Protein AF-A0AAF0FFQ3-F1 (afdb_monomer_lite)

pLDDT: mean 90.67, std 12.9, range [35.09, 98.62]

Structure (mmCIF, N/CA/C/O backbone):
data_AF-A0AAF0FFQ3-F1
#
_entry.id   AF-A0AAF0FFQ3-F1
#
loop_
_atom_site.group_PDB
_atom_site.id
_atom_site.type_symbol
_atom_site.label_atom_id
_atom_site.label_alt_id
_atom_site.label_comp_id
_atom_site.label_asym_id
_atom_site.label_entity_id
_atom_site.label_seq_id
_atom_site.pdbx_PDB_ins_code
_atom_site.Cartn_x
_atom_site.Cartn_y
_atom_site.Cartn_z
_atom_site.occupancy
_atom_site.B_iso_or_equiv
_atom_site.auth_seq_id
_atom_site.auth_comp_id
_atom_site.auth_asym_id
_atom_site.auth_atom_id
_atom_site.pdbx_PDB_model_num
ATOM 1 N N . MET A 1 1 ? -38.660 11.631 15.802 1.00 48.91 1 MET A N 1
ATOM 2 C CA . MET A 1 1 ? -37.954 10.360 16.061 1.00 48.91 1 MET A CA 1
ATOM 3 C C . MET A 1 1 ? -36.507 10.742 16.325 1.00 48.91 1 MET A C 1
ATOM 5 O O . MET A 1 1 ? -35.834 11.149 15.389 1.00 48.91 1 MET A O 1
ATOM 9 N N . ASN A 1 2 ? -36.083 10.771 17.590 1.00 45.78 2 ASN A N 1
ATOM 10 C CA . ASN A 1 2 ? -34.680 11.015 17.924 1.00 45.78 2 ASN A CA 1
ATOM 11 C C . ASN A 1 2 ? -33.947 9.697 17.700 1.00 45.78 2 ASN A C 1
ATOM 13 O O . ASN A 1 2 ? -34.221 8.724 18.396 1.00 45.78 2 ASN A O 1
ATOM 17 N N . VAL A 1 3 ? -33.098 9.647 16.678 1.00 56.47 3 VAL A N 1
ATOM 18 C CA . VAL A 1 3 ? -32.183 8.524 16.485 1.00 56.47 3 VAL A CA 1
ATOM 19 C C . VAL A 1 3 ? -30.976 8.851 17.349 1.00 56.47 3 VAL A C 1
ATOM 21 O O . VAL A 1 3 ? -30.229 9.776 17.030 1.00 56.47 3 VAL A O 1
ATOM 24 N N . GLU A 1 4 ? -30.842 8.181 18.489 1.00 53.59 4 GLU A N 1
ATOM 25 C CA . GLU A 1 4 ? -29.611 8.287 19.267 1.00 53.59 4 GLU A CA 1
ATOM 26 C C . GLU A 1 4 ? -28.445 7.782 18.403 1.00 53.59 4 GLU A C 1
ATOM 28 O O . GLU A 1 4 ? -28.600 6.773 17.700 1.00 53.59 4 GLU A O 1
ATOM 33 N N . PRO A 1 5 ? -27.296 8.482 18.378 1.00 54.47 5 PRO A N 1
ATOM 34 C CA . PRO A 1 5 ? -26.128 7.987 17.672 1.00 54.47 5 PRO A CA 1
ATOM 35 C C . PRO A 1 5 ? -25.761 6.619 18.245 1.00 54.47 5 PRO A C 1
ATOM 37 O O . PRO A 1 5 ? -25.530 6.498 19.443 1.00 54.47 5 PRO A O 1
ATOM 40 N N . LEU A 1 6 ? -25.701 5.595 17.390 1.00 56.50 6 LEU A N 1
ATOM 41 C CA . LEU A 1 6 ? -25.109 4.310 17.754 1.00 56.50 6 LEU A CA 1
ATOM 42 C C . LEU A 1 6 ? -23.704 4.577 18.301 1.00 56.50 6 LEU A C 1
ATOM 44 O O . LEU A 1 6 ? -22.846 5.064 17.556 1.00 56.50 6 LEU A O 1
ATOM 48 N N . GLU A 1 7 ? -23.474 4.261 19.577 1.00 50.31 7 GLU A N 1
ATOM 49 C CA . GLU A 1 7 ? -22.128 4.171 20.134 1.00 50.31 7 GLU A CA 1
ATOM 50 C C . GLU A 1 7 ? -21.346 3.177 19.273 1.00 50.31 7 GLU A C 1
ATOM 52 O O . GLU A 1 7 ? -21.583 1.969 19.286 1.00 50.31 7 GLU A O 1
ATOM 57 N N . LYS A 1 8 ? -20.453 3.698 18.430 1.00 59.66 8 LYS A N 1
ATOM 58 C CA . LYS A 1 8 ? -19.534 2.855 17.676 1.00 59.66 8 LYS A CA 1
ATOM 59 C C . LYS A 1 8 ? -18.446 2.452 18.652 1.00 59.66 8 LYS A C 1
ATOM 61 O O . LYS A 1 8 ? -17.629 3.293 19.021 1.00 59.66 8 LYS A O 1
ATOM 66 N N . GLU A 1 9 ? -18.449 1.187 19.062 1.00 60.00 9 GLU A N 1
ATOM 67 C CA . GLU A 1 9 ? -17.337 0.643 19.831 1.00 60.00 9 GLU A CA 1
ATOM 68 C C . GLU A 1 9 ? -16.002 0.960 19.138 1.00 60.00 9 GLU A C 1
ATOM 70 O O . GLU A 1 9 ? -15.928 0.941 17.898 1.00 60.00 9 GLU A O 1
ATOM 75 N N . PRO A 1 10 ? -14.948 1.268 19.912 1.00 61.53 10 PRO A N 1
ATOM 76 C CA . PRO A 1 10 ? -13.632 1.518 19.355 1.00 61.53 10 PRO A CA 1
ATOM 77 C C . PRO A 1 10 ? -13.162 0.281 18.582 1.00 61.53 10 PRO A C 1
ATOM 79 O O . PRO A 1 10 ? -12.908 -0.778 19.152 1.00 61.53 10 PRO A O 1
ATOM 82 N N . ARG A 1 11 ? -13.053 0.413 17.257 1.00 71.56 11 ARG A N 1
ATOM 83 C CA . ARG A 1 11 ? -12.507 -0.632 16.390 1.00 71.56 11 ARG A CA 1
ATOM 84 C C . ARG A 1 11 ? -10.991 -0.577 16.470 1.00 71.56 11 ARG A C 1
ATOM 86 O O . ARG A 1 11 ? -10.391 0.435 16.119 1.00 71.56 11 ARG A O 1
ATOM 93 N N . SER A 1 12 ? -10.379 -1.659 16.928 1.00 79.00 12 SER A N 1
ATOM 94 C CA . SER A 1 12 ? -8.937 -1.856 16.828 1.00 79.00 12 SER A CA 1
ATOM 95 C C . SER A 1 12 ? -8.692 -3.061 15.938 1.00 79.00 12 SER A C 1
ATOM 97 O O . SER A 1 12 ? -9.193 -4.150 16.224 1.00 79.00 12 SER A O 1
ATOM 99 N N . TYR A 1 13 ? -7.958 -2.860 14.847 1.00 83.88 13 TYR A N 1
ATOM 100 C CA . TYR A 1 13 ? -7.592 -3.946 13.949 1.00 83.88 13 TYR A CA 1
ATOM 101 C C . TYR A 1 13 ? -6.184 -4.464 14.284 1.00 83.88 13 TYR A C 1
ATOM 103 O O . TYR A 1 13 ? -5.353 -3.731 14.843 1.00 83.88 13 TYR A O 1
ATOM 111 N N . PRO A 1 14 ? -5.878 -5.732 13.955 1.00 88.75 14 PRO A N 1
ATOM 112 C CA . PRO A 1 14 ? -4.513 -6.228 13.999 1.00 88.75 14 PRO A CA 1
ATOM 113 C C . PRO A 1 14 ? -3.589 -5.359 13.146 1.00 88.75 14 PRO A C 1
ATOM 115 O O . PRO A 1 14 ? -3.965 -4.877 12.078 1.00 88.75 14 PRO A O 1
ATOM 118 N N . GLU A 1 15 ? -2.350 -5.200 13.601 1.00 93.94 15 GLU A N 1
ATOM 119 C CA . GLU A 1 15 ? -1.338 -4.474 12.844 1.00 93.94 15 GLU A CA 1
ATOM 120 C C . GLU A 1 15 ? -0.972 -5.250 11.572 1.00 93.94 15 GLU A C 1
ATOM 122 O O . GLU A 1 15 ? -0.435 -6.364 11.637 1.00 93.94 15 GLU A O 1
ATOM 127 N N . ALA A 1 16 ? -1.273 -4.663 10.412 1.00 96.38 16 ALA A N 1
ATOM 128 C CA . ALA A 1 16 ? -0.922 -5.250 9.129 1.00 96.38 16 ALA A CA 1
ATOM 129 C C . ALA A 1 16 ? 0.603 -5.344 9.000 1.00 96.38 16 ALA A C 1
ATOM 131 O O . ALA A 1 16 ? 1.321 -4.371 9.226 1.00 96.38 16 ALA A O 1
ATOM 132 N N . ASN A 1 17 ? 1.110 -6.513 8.605 1.00 96.94 17 ASN A N 1
ATOM 133 C CA . ASN A 1 17 ? 2.545 -6.725 8.424 1.00 96.94 17 ASN A CA 1
ATOM 134 C C . ASN A 1 17 ? 2.842 -7.721 7.293 1.00 96.94 17 ASN A C 1
ATOM 136 O O . ASN A 1 17 ? 2.011 -8.559 6.935 1.00 96.94 17 ASN A O 1
ATOM 140 N N . ALA A 1 18 ? 4.057 -7.649 6.743 1.00 95.19 18 ALA A N 1
ATOM 141 C CA . ALA A 1 18 ? 4.465 -8.451 5.587 1.00 95.19 18 ALA A CA 1
ATOM 142 C C . ALA A 1 18 ? 4.415 -9.972 5.839 1.00 95.19 18 ALA A C 1
ATOM 144 O O . ALA A 1 18 ? 4.188 -10.750 4.913 1.00 95.19 18 ALA A O 1
ATOM 145 N N . ASN A 1 19 ? 4.602 -10.421 7.086 1.00 96.81 19 ASN A N 1
ATOM 146 C CA . ASN A 1 19 ? 4.503 -11.843 7.423 1.00 96.81 19 ASN A CA 1
ATOM 147 C C . ASN A 1 19 ? 3.057 -12.346 7.351 1.00 96.81 19 ASN A C 1
ATOM 149 O O . ASN A 1 19 ? 2.830 -13.432 6.816 1.00 96.81 19 ASN A O 1
ATOM 153 N N . GLY A 1 20 ? 2.101 -11.560 7.855 1.00 97.38 20 GLY A N 1
ATOM 154 C CA . GLY A 1 20 ? 0.671 -11.846 7.737 1.00 97.38 20 GLY A CA 1
ATOM 155 C C . GLY A 1 20 ? 0.235 -11.926 6.276 1.00 97.38 20 GLY A C 1
ATOM 156 O O . GLY A 1 20 ? -0.313 -12.948 5.862 1.00 97.38 20 GLY A O 1
ATOM 157 N N . LEU A 1 21 ? 0.603 -10.915 5.477 1.00 98.19 21 LEU A N 1
ATOM 158 C CA . LEU A 1 21 ? 0.317 -10.886 4.040 1.00 98.19 21 LEU A CA 1
ATOM 159 C C . LEU A 1 21 ? 0.845 -12.138 3.326 1.00 98.19 21 LEU A C 1
ATOM 161 O O . LEU A 1 21 ? 0.084 -12.827 2.641 1.00 98.19 21 LEU A O 1
ATOM 165 N N . ARG A 1 22 ? 2.131 -12.465 3.524 1.00 97.81 22 ARG A N 1
ATOM 166 C CA . ARG A 1 22 ? 2.765 -13.628 2.889 1.00 97.81 22 ARG A CA 1
ATOM 167 C C . ARG A 1 22 ? 2.092 -14.932 3.297 1.00 97.81 22 ARG A C 1
ATOM 169 O O . ARG A 1 22 ? 1.881 -15.795 2.453 1.00 97.81 22 ARG A O 1
ATOM 176 N N . LYS A 1 23 ? 1.764 -15.093 4.581 1.00 97.44 23 LYS A N 1
ATOM 177 C CA . LYS A 1 23 ? 1.100 -16.305 5.080 1.00 97.44 23 LYS A CA 1
ATOM 178 C C . LYS A 1 23 ? -0.287 -16.481 4.457 1.00 97.44 23 LYS A C 1
ATOM 180 O O . LYS A 1 23 ? -0.663 -17.614 4.174 1.00 97.44 23 LYS A O 1
ATOM 185 N N . LYS A 1 24 ? -1.025 -15.385 4.259 1.00 96.56 24 LYS A N 1
ATOM 186 C CA . LYS A 1 24 ? -2.391 -15.411 3.727 1.00 96.56 24 LYS A CA 1
ATOM 187 C C . LYS A 1 24 ? -2.438 -15.621 2.214 1.00 96.56 24 LYS A C 1
ATOM 189 O O . LYS A 1 24 ? -3.225 -16.430 1.744 1.00 96.56 24 LYS A O 1
ATOM 194 N N . THR A 1 25 ? -1.602 -14.902 1.470 1.00 97.81 25 THR A N 1
ATOM 195 C CA . THR A 1 25 ? -1.739 -14.782 0.005 1.00 97.81 25 THR A CA 1
ATOM 196 C C . THR A 1 25 ? -0.521 -15.254 -0.780 1.00 97.81 25 THR A C 1
ATOM 198 O O . THR A 1 25 ? -0.573 -15.363 -2.000 1.00 97.81 25 THR A O 1
ATOM 201 N N . GLY A 1 26 ? 0.608 -15.497 -0.112 1.00 97.12 26 GLY A N 1
ATOM 202 C CA . GLY A 1 26 ? 1.890 -15.755 -0.766 1.00 97.12 26 GLY A CA 1
ATOM 203 C C . GLY A 1 26 ? 2.591 -14.508 -1.320 1.00 97.12 26 GLY A C 1
ATOM 204 O O . GLY A 1 26 ? 3.757 -14.616 -1.696 1.00 97.12 26 GLY A O 1
ATOM 205 N N . SER A 1 27 ? 1.947 -13.332 -1.331 1.00 97.31 27 SER A N 1
ATOM 206 C CA . SER A 1 27 ? 2.575 -12.095 -1.814 1.00 97.31 27 SER A CA 1
ATOM 207 C C . SER A 1 27 ? 3.768 -11.688 -0.941 1.00 97.31 2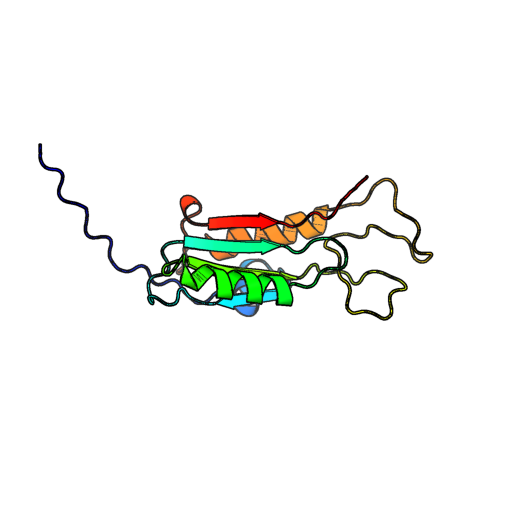7 SER A C 1
ATOM 209 O O . SER A 1 27 ? 3.760 -11.820 0.287 1.00 97.31 27 SER A O 1
ATOM 211 N N . THR A 1 28 ? 4.806 -11.167 -1.593 1.00 96.94 28 THR A N 1
ATOM 212 C CA . THR A 1 28 ? 6.007 -10.611 -0.953 1.00 96.94 28 THR A CA 1
ATOM 213 C C . THR A 1 28 ? 6.029 -9.084 -0.981 1.00 96.94 28 THR A C 1
ATOM 215 O O . THR A 1 28 ? 7.093 -8.490 -0.780 1.00 96.94 28 THR A O 1
ATOM 218 N N . LEU A 1 29 ? 4.887 -8.445 -1.265 1.00 97.38 29 LEU A N 1
ATOM 219 C CA . LEU A 1 29 ? 4.771 -6.993 -1.310 1.00 97.38 29 LEU A CA 1
ATOM 220 C C . LEU A 1 29 ? 5.262 -6.378 0.005 1.00 97.38 29 LEU A C 1
ATOM 222 O O . LEU A 1 29 ? 4.856 -6.770 1.102 1.00 97.38 29 LEU A O 1
ATOM 226 N N . LYS A 1 30 ? 6.155 -5.397 -0.116 1.00 97.44 30 LYS A N 1
ATOM 227 C CA . LYS A 1 30 ? 6.696 -4.660 1.024 1.00 97.44 30 LYS A CA 1
ATOM 228 C C . LYS A 1 30 ? 5.826 -3.443 1.291 1.00 97.44 30 LYS A C 1
ATOM 230 O O . LYS A 1 30 ? 5.467 -2.719 0.366 1.00 97.44 30 LYS A O 1
ATOM 235 N N . PHE A 1 31 ? 5.530 -3.193 2.557 1.00 98.38 31 PHE A N 1
ATOM 236 C CA . PHE A 1 31 ? 4.785 -2.018 2.979 1.00 98.38 31 PHE A CA 1
ATOM 237 C C . PHE A 1 31 ? 5.140 -1.630 4.413 1.00 98.38 31 PHE A C 1
ATOM 239 O O . PHE A 1 31 ? 5.690 -2.431 5.174 1.00 98.38 31 PHE A O 1
ATOM 246 N N . LYS A 1 32 ? 4.802 -0.395 4.770 1.00 98.38 32 LYS A N 1
ATOM 247 C CA . LYS A 1 32 ? 4.814 0.122 6.139 1.00 98.38 32 LYS A CA 1
ATOM 248 C C . LYS A 1 32 ? 3.393 0.365 6.611 1.00 98.38 32 LYS A C 1
ATOM 250 O O . LYS A 1 32 ? 2.540 0.699 5.793 1.00 98.38 32 LYS A O 1
ATOM 255 N N . TYR A 1 33 ? 3.162 0.217 7.910 1.00 98.44 33 TYR A N 1
ATOM 256 C CA . TYR A 1 33 ? 1.867 0.435 8.542 1.00 98.44 33 TYR A CA 1
ATOM 257 C C . TYR A 1 33 ? 2.022 1.288 9.805 1.00 98.44 33 TYR A C 1
ATOM 259 O O . TYR A 1 33 ? 2.994 1.132 10.543 1.00 98.44 33 TYR A O 1
ATOM 267 N N . ALA A 1 34 ? 1.062 2.175 10.052 1.00 97.88 34 ALA A N 1
ATOM 268 C CA . ALA A 1 34 ? 0.899 2.904 11.303 1.00 97.88 34 ALA A CA 1
ATOM 269 C C . ALA A 1 34 ? -0.567 2.839 11.739 1.00 97.88 34 ALA A C 1
ATOM 271 O O . ALA A 1 34 ? -1.472 3.095 10.943 1.00 97.88 34 ALA A O 1
ATOM 272 N N . LYS A 1 35 ? -0.798 2.539 13.020 1.00 97.31 35 LYS A N 1
ATOM 273 C CA . LYS A 1 35 ? -2.127 2.646 13.638 1.00 97.31 35 LYS A CA 1
ATOM 274 C C . LYS A 1 35 ? -2.590 4.100 13.691 1.00 97.31 35 LYS A C 1
ATOM 276 O O . LYS A 1 35 ? -1.772 5.023 13.659 1.00 97.31 35 LYS A O 1
ATOM 281 N N . ALA A 1 36 ? -3.896 4.305 13.809 1.00 96.88 36 ALA A N 1
ATOM 282 C CA . ALA A 1 36 ? -4.461 5.618 14.066 1.00 96.88 36 ALA A CA 1
ATOM 283 C C . ALA A 1 36 ? -3.993 6.164 15.435 1.00 96.88 36 ALA A C 1
ATOM 285 O O . ALA A 1 36 ? -4.013 5.429 16.428 1.00 96.88 36 ALA A O 1
ATOM 286 N N . PRO A 1 37 ? -3.621 7.453 15.545 1.00 95.38 37 PRO A N 1
ATOM 287 C CA . PRO A 1 37 ? -3.097 8.024 16.790 1.00 95.38 37 PRO A CA 1
ATOM 288 C C . PRO A 1 37 ? -4.134 8.084 17.918 1.00 95.38 37 PRO A C 1
ATOM 290 O O . PRO A 1 37 ? -3.766 8.097 19.088 1.00 95.38 37 PRO A O 1
ATOM 293 N N . SER A 1 38 ? -5.429 8.092 17.592 1.00 93.75 38 SER A N 1
ATOM 294 C CA . SER A 1 38 ? -6.504 8.009 18.592 1.00 93.75 38 SER A CA 1
ATOM 295 C C . SER A 1 38 ? -6.633 6.632 19.257 1.00 93.75 38 SER A C 1
ATOM 297 O O . SER A 1 38 ? -7.412 6.490 20.196 1.00 93.75 38 SER A O 1
ATOM 299 N N . GLY A 1 39 ? -5.933 5.609 18.750 1.00 90.56 39 GLY A N 1
ATOM 300 C CA . GLY A 1 39 ? -6.117 4.214 19.153 1.00 90.56 39 GLY A CA 1
ATOM 301 C C . GLY A 1 39 ? -7.374 3.553 18.573 1.00 90.56 39 GLY A C 1
ATOM 302 O O . GLY A 1 39 ? -7.601 2.371 18.827 1.00 90.56 39 GLY A O 1
ATOM 303 N N . VAL A 1 40 ? -8.169 4.289 17.786 1.00 92.88 40 VAL A N 1
ATOM 304 C CA . VAL A 1 40 ? -9.355 3.784 17.085 1.00 92.88 40 VAL A CA 1
ATOM 305 C C . VAL A 1 40 ? -9.103 3.822 15.583 1.00 92.88 40 VAL A C 1
ATOM 307 O O . VAL A 1 40 ? -9.030 4.890 14.974 1.00 92.88 40 VAL A O 1
ATOM 310 N N . ASP A 1 41 ? -9.006 2.644 14.983 1.00 94.25 41 ASP A N 1
ATOM 311 C CA . ASP A 1 41 ? -8.769 2.453 13.559 1.00 94.25 41 ASP A CA 1
ATOM 312 C C . ASP A 1 41 ? -10.121 2.468 12.818 1.00 94.25 41 ASP A C 1
ATOM 314 O O . ASP A 1 41 ? -10.683 1.433 12.465 1.00 94.25 41 ASP A O 1
ATOM 318 N N . SER A 1 42 ? -10.700 3.656 12.617 1.00 94.75 42 SER A N 1
ATOM 319 C CA . SER A 1 42 ? -11.985 3.802 11.911 1.00 94.75 42 SER A CA 1
ATOM 320 C C . SER A 1 42 ? -11.838 3.709 10.395 1.00 94.75 42 SER A C 1
ATOM 322 O O . SER A 1 42 ? -12.741 3.189 9.742 1.00 94.75 42 SER A O 1
ATOM 324 N N . ASN A 1 43 ? -10.725 4.210 9.849 1.00 97.00 43 ASN A N 1
ATOM 325 C CA . ASN A 1 43 ? -10.413 4.214 8.418 1.00 97.00 43 ASN A CA 1
ATOM 326 C C . ASN A 1 43 ? -8.971 3.756 8.175 1.00 97.00 43 ASN A C 1
ATOM 328 O O . ASN A 1 43 ? -8.106 3.952 9.026 1.00 97.00 43 ASN A O 1
ATOM 332 N N . LEU A 1 44 ? -8.704 3.205 6.997 1.00 98.31 44 LEU A N 1
ATOM 333 C CA . LEU A 1 44 ? -7.370 2.876 6.509 1.00 98.31 44 LEU A CA 1
ATOM 334 C C . LEU A 1 44 ? -7.104 3.657 5.226 1.00 98.31 44 LEU A C 1
ATOM 336 O O . LEU A 1 44 ? -7.877 3.561 4.274 1.00 98.31 44 LEU A O 1
ATOM 340 N N . LEU A 1 45 ? -5.998 4.394 5.183 1.00 98.56 45 LEU A N 1
ATOM 341 C CA . LEU A 1 45 ? -5.498 5.038 3.974 1.00 98.56 45 LEU A CA 1
ATOM 342 C C . LEU A 1 45 ? -4.277 4.277 3.448 1.00 98.56 45 LEU A C 1
ATOM 344 O O . LEU A 1 45 ? -3.231 4.243 4.095 1.00 98.56 45 LEU A O 1
ATOM 348 N N . ILE A 1 46 ? -4.422 3.685 2.265 1.00 98.62 46 ILE A N 1
ATOM 349 C CA . ILE A 1 46 ? -3.359 3.024 1.509 1.00 98.62 46 ILE A CA 1
ATOM 350 C C . ILE A 1 46 ? -2.761 4.028 0.524 1.00 98.62 46 ILE A C 1
ATOM 352 O O . ILE A 1 46 ? -3.473 4.608 -0.297 1.00 98.62 46 ILE A O 1
ATOM 356 N N . LEU A 1 47 ? -1.447 4.199 0.586 1.00 98.19 47 LEU A N 1
ATOM 357 C CA . LEU A 1 47 ? -0.679 5.114 -0.242 1.00 98.19 47 LEU A CA 1
ATOM 358 C C . LEU A 1 47 ? 0.207 4.334 -1.212 1.00 98.19 47 LEU A C 1
ATOM 360 O O . LEU A 1 47 ? 0.981 3.462 -0.806 1.00 98.19 47 LEU A O 1
ATOM 364 N N . LEU A 1 48 ? 0.083 4.656 -2.499 1.00 97.44 48 LEU A N 1
ATOM 365 C CA . LEU A 1 48 ? 0.859 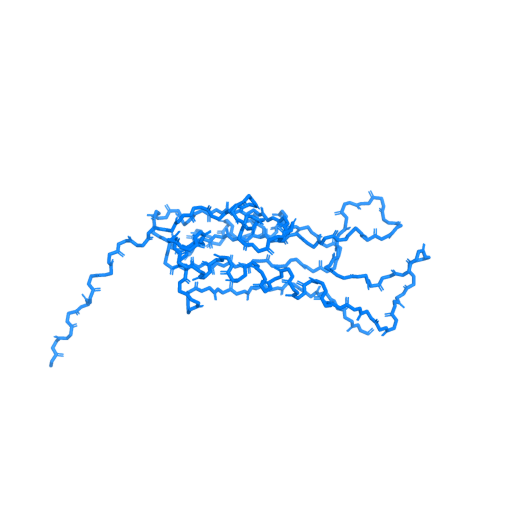4.047 -3.580 1.00 97.44 48 LEU A CA 1
ATOM 366 C C . LEU A 1 48 ? 1.710 5.128 -4.251 1.00 97.44 48 LEU A C 1
ATOM 368 O O . LEU A 1 48 ? 1.180 6.122 -4.748 1.00 97.44 48 LEU A O 1
ATOM 372 N N . HIS A 1 49 ? 3.031 4.955 -4.261 1.00 95.50 49 HIS A N 1
ATOM 373 C CA . HIS A 1 49 ? 3.931 5.926 -4.882 1.00 95.50 49 HIS A CA 1
ATOM 374 C C . HIS A 1 49 ? 3.866 5.877 -6.419 1.00 95.50 49 HIS A C 1
ATOM 376 O O . HIS A 1 49 ? 3.522 4.852 -7.008 1.00 95.50 49 HIS A O 1
ATOM 382 N N . GLY A 1 50 ? 4.247 6.981 -7.065 1.00 94.12 50 GLY A N 1
ATOM 383 C CA . GLY A 1 50 ? 4.395 7.061 -8.520 1.00 94.12 50 GLY A CA 1
ATOM 384 C C . GLY A 1 50 ? 5.721 6.494 -9.042 1.00 94.12 50 GLY A C 1
ATOM 385 O O . GLY A 1 50 ? 6.559 6.022 -8.271 1.00 94.12 50 GLY A O 1
ATOM 386 N N . LEU A 1 51 ? 5.935 6.544 -10.359 1.00 93.56 51 LEU A N 1
ATOM 387 C CA . LEU A 1 51 ? 7.189 6.101 -10.987 1.00 93.56 51 LEU A CA 1
ATOM 388 C C . LEU A 1 51 ? 8.418 6.819 -10.399 1.00 93.56 51 LEU A C 1
ATOM 390 O O . LEU A 1 51 ? 8.413 8.034 -10.237 1.00 93.56 51 LEU A O 1
ATOM 394 N N . GLY A 1 52 ? 9.461 6.056 -10.069 1.00 92.38 52 GLY A N 1
ATOM 395 C CA . GLY A 1 52 ? 10.693 6.565 -9.461 1.00 92.38 52 GLY A CA 1
ATOM 396 C C . GLY A 1 52 ? 10.569 6.896 -7.971 1.00 92.38 52 GLY A C 1
ATOM 397 O O . GLY A 1 52 ? 11.570 7.164 -7.317 1.00 92.38 52 GLY A O 1
ATOM 398 N N . GLY A 1 53 ? 9.359 6.839 -7.411 1.00 92.62 53 GLY A N 1
ATOM 399 C CA . GLY A 1 53 ? 9.112 7.099 -5.999 1.00 92.62 53 GLY A CA 1
ATOM 400 C C . GLY A 1 53 ? 9.507 5.945 -5.074 1.00 92.62 53 GLY A C 1
ATOM 401 O O . GLY A 1 53 ? 9.841 4.840 -5.501 1.00 92.62 53 GLY A O 1
ATOM 402 N N . ARG A 1 54 ? 9.404 6.216 -3.771 1.00 94.88 54 ARG A N 1
ATOM 403 C CA . ARG A 1 54 ? 9.557 5.249 -2.675 1.00 94.88 54 ARG A CA 1
ATOM 404 C C . ARG A 1 54 ? 8.299 5.263 -1.815 1.00 94.88 54 ARG A C 1
ATOM 406 O O . ARG A 1 54 ? 7.598 6.273 -1.752 1.00 94.88 54 ARG A O 1
ATOM 413 N N . ALA A 1 55 ? 8.039 4.173 -1.102 1.00 96.31 55 ALA A N 1
ATOM 414 C CA . ALA A 1 55 ? 6.949 4.117 -0.131 1.00 96.31 55 ALA A CA 1
ATOM 415 C C . ALA A 1 55 ? 7.184 5.052 1.071 1.00 96.31 55 ALA A C 1
ATOM 417 O O . ALA A 1 55 ? 6.217 5.535 1.657 1.00 96.31 55 ALA A O 1
ATOM 418 N N . GLU A 1 56 ? 8.446 5.327 1.428 1.00 97.12 56 GLU A N 1
ATOM 419 C CA . GLU A 1 56 ? 8.796 6.086 2.639 1.00 97.12 56 GLU A CA 1
ATOM 420 C C . GLU A 1 56 ? 8.212 7.504 2.672 1.00 97.12 56 GLU A C 1
ATOM 422 O O . GLU A 1 56 ? 7.471 7.797 3.608 1.00 97.12 56 GLU A O 1
ATOM 427 N N . PRO A 1 57 ? 8.423 8.370 1.658 1.00 95.88 57 PRO A N 1
ATOM 428 C CA . PRO A 1 57 ? 7.902 9.736 1.716 1.00 95.88 57 PRO A CA 1
ATOM 429 C C . PRO A 1 57 ? 6.368 9.776 1.735 1.00 95.88 57 PRO A C 1
ATOM 431 O O . PRO A 1 57 ? 5.763 10.653 2.345 1.00 95.88 57 PRO A O 1
ATOM 434 N N . PHE A 1 58 ? 5.719 8.792 1.103 1.00 96.25 58 PHE A N 1
ATOM 435 C CA . PHE A 1 58 ? 4.268 8.630 1.176 1.00 96.25 58 PHE A CA 1
ATOM 436 C C . PHE A 1 58 ? 3.825 8.179 2.573 1.00 96.25 58 PHE A C 1
ATOM 438 O O . PHE A 1 58 ? 2.838 8.692 3.087 1.00 96.25 58 PHE A O 1
ATOM 445 N N . PHE A 1 59 ? 4.559 7.274 3.224 1.00 98.31 59 PHE A N 1
ATOM 446 C CA . PHE A 1 59 ? 4.274 6.874 4.603 1.00 98.31 59 PHE A CA 1
ATOM 447 C C . PHE A 1 59 ? 4.368 8.065 5.561 1.00 98.31 59 PHE A C 1
ATOM 449 O O . PHE A 1 59 ? 3.444 8.302 6.336 1.00 98.31 59 PHE A O 1
ATOM 456 N N . GLU A 1 60 ? 5.439 8.854 5.455 1.00 98.25 60 GLU A N 1
ATOM 457 C CA . GLU A 1 60 ? 5.633 10.081 6.233 1.00 98.25 60 GLU A CA 1
ATOM 458 C C . GLU A 1 60 ? 4.504 11.092 5.986 1.00 98.25 60 GLU A C 1
ATOM 460 O O . GLU A 1 60 ? 3.940 11.626 6.943 1.00 98.25 60 GLU A O 1
ATOM 465 N N . LEU A 1 61 ? 4.103 11.295 4.723 1.00 96.62 61 LEU A N 1
ATOM 466 C CA . LEU A 1 61 ? 2.937 12.109 4.369 1.00 96.62 61 LEU A CA 1
ATOM 467 C C . LEU A 1 61 ? 1.658 11.603 5.042 1.00 96.62 61 LEU A C 1
ATOM 469 O O . LEU A 1 61 ? 0.925 12.393 5.636 1.00 96.62 61 LEU A O 1
ATOM 473 N N . GLY A 1 62 ? 1.393 10.298 4.979 1.00 97.69 62 GLY A N 1
ATOM 474 C CA . GLY A 1 62 ? 0.238 9.694 5.636 1.00 97.69 62 GLY A CA 1
ATOM 475 C C . GLY A 1 62 ? 0.245 9.939 7.144 1.00 97.69 62 GLY A C 1
ATOM 476 O O . GLY A 1 62 ? -0.765 10.377 7.693 1.00 97.69 62 GLY A O 1
ATOM 477 N N . CYS A 1 63 ? 1.389 9.748 7.803 1.00 98.06 63 CYS A N 1
ATOM 478 C CA . CYS A 1 63 ? 1.553 10.033 9.229 1.00 98.06 63 CYS A CA 1
ATOM 479 C C . CYS A 1 63 ? 1.328 11.521 9.557 1.00 98.06 63 CYS A C 1
ATOM 481 O O . CYS A 1 63 ? 0.707 11.835 10.572 1.00 98.06 63 CYS A O 1
ATOM 483 N N . MET A 1 64 ? 1.753 12.452 8.694 1.00 98.00 64 MET A N 1
ATOM 484 C CA . MET A 1 64 ? 1.426 13.877 8.857 1.00 98.00 64 MET A CA 1
ATOM 485 C C . MET A 1 64 ? -0.084 14.138 8.749 1.00 98.00 64 MET A C 1
ATOM 487 O O . MET A 1 64 ? -0.631 14.893 9.552 1.00 98.00 64 MET A O 1
ATOM 491 N N . LEU A 1 65 ? -0.783 13.483 7.814 1.00 97.81 65 LEU A N 1
ATOM 492 C CA . LEU A 1 65 ? -2.239 13.613 7.664 1.00 97.81 65 LEU A CA 1
ATOM 493 C C . LEU A 1 65 ? -3.014 13.113 8.891 1.00 97.81 65 LEU A C 1
ATOM 495 O O . LEU A 1 65 ? -4.114 13.598 9.153 1.00 97.81 65 LEU A O 1
ATOM 499 N N . GLN A 1 66 ? -2.452 12.204 9.693 1.00 97.50 66 GLN A N 1
ATOM 500 C CA . GLN A 1 66 ? -3.091 11.753 10.935 1.00 97.50 66 GLN A CA 1
ATOM 501 C C . GLN A 1 66 ? -3.295 12.887 11.960 1.00 97.50 66 GLN A C 1
ATOM 503 O O . GLN A 1 66 ? -4.132 12.747 12.852 1.00 97.50 66 GLN A O 1
ATOM 508 N N . GLN A 1 67 ? -2.611 14.032 11.811 1.00 96.50 67 GLN A N 1
ATOM 509 C CA . GLN A 1 67 ? -2.863 15.236 12.617 1.00 96.50 67 GLN A CA 1
ATOM 510 C C . GLN A 1 67 ? -4.275 15.805 12.401 1.00 96.50 67 GLN A C 1
ATOM 512 O O . GLN A 1 67 ? -4.860 16.363 13.328 1.00 96.50 67 GLN A O 1
ATOM 517 N N . THR A 1 68 ? -4.836 15.653 11.197 1.00 97.50 68 THR A N 1
ATOM 518 C CA . THR A 1 68 ? -6.206 16.078 10.858 1.00 97.50 68 THR A CA 1
ATOM 519 C C . THR A 1 68 ? -7.165 14.897 10.687 1.00 97.50 68 THR A C 1
ATOM 521 O O . THR A 1 68 ? -8.380 15.091 10.686 1.00 97.50 68 THR A O 1
ATOM 524 N N . LEU A 1 69 ? -6.638 13.670 10.605 1.00 96.75 69 LEU A N 1
ATOM 525 C CA . LEU A 1 69 ? -7.377 12.412 10.477 1.00 96.75 69 LEU A CA 1
ATOM 526 C C . LEU A 1 69 ? -7.031 11.436 11.627 1.00 96.75 69 LEU A C 1
ATOM 528 O O . LEU A 1 69 ? -6.446 10.376 11.393 1.00 96.75 69 LEU A O 1
ATOM 532 N N . PRO A 1 70 ? -7.396 11.740 12.888 1.00 95.12 70 PRO A N 1
ATOM 533 C CA . PRO A 1 70 ? -6.885 11.026 14.065 1.00 95.12 70 PRO A CA 1
ATOM 534 C C . PRO A 1 70 ? -7.364 9.572 14.205 1.00 95.12 70 PRO A C 1
ATOM 536 O O . PRO A 1 70 ? -6.814 8.821 15.011 1.00 95.12 70 PRO A O 1
ATOM 539 N N . GLN A 1 71 ? -8.388 9.164 13.451 1.00 96.50 71 GLN A N 1
ATOM 540 C CA . GLN A 1 71 ? -8.925 7.794 13.421 1.00 96.50 71 GLN A CA 1
ATOM 541 C C . GLN A 1 71 ? -8.581 7.044 12.122 1.00 96.50 71 GLN A C 1
ATOM 543 O O . GLN A 1 71 ? -9.280 6.103 11.738 1.00 96.50 71 GLN A O 1
ATOM 548 N N . THR A 1 72 ? -7.544 7.488 11.410 1.00 97.62 72 THR A N 1
ATOM 549 C CA . THR A 1 72 ? -7.112 6.879 10.152 1.00 97.62 72 THR A CA 1
ATOM 550 C C . THR A 1 72 ? -5.759 6.203 10.337 1.00 97.62 72 THR A C 1
ATOM 552 O O . THR A 1 72 ? -4.764 6.866 10.625 1.00 97.62 72 THR A O 1
ATOM 555 N N . ALA A 1 73 ? -5.719 4.883 10.172 1.00 98.25 73 ALA A N 1
ATOM 556 C CA . ALA A 1 73 ? -4.488 4.119 10.030 1.00 98.25 73 ALA A CA 1
ATOM 557 C C . ALA A 1 73 ? -3.875 4.361 8.643 1.00 98.25 73 ALA A C 1
ATOM 559 O O . ALA A 1 73 ? -4.588 4.644 7.676 1.00 98.25 73 ALA A O 1
ATOM 560 N N . ILE A 1 74 ? -2.556 4.236 8.540 1.00 98.50 74 ILE A N 1
ATOM 561 C CA . ILE A 1 74 ? -1.797 4.500 7.315 1.00 98.50 74 ILE A CA 1
ATOM 562 C C . ILE A 1 74 ? -1.094 3.226 6.881 1.00 98.50 74 ILE A C 1
ATOM 564 O O . ILE A 1 74 ? -0.449 2.564 7.691 1.00 98.50 74 ILE A O 1
ATOM 568 N N . LEU A 1 75 ? -1.159 2.919 5.589 1.00 98.62 75 LEU A N 1
ATOM 569 C CA . LEU A 1 75 ? -0.326 1.911 4.952 1.00 98.62 75 LEU A CA 1
ATOM 570 C C . LEU A 1 75 ? 0.319 2.512 3.707 1.00 98.62 75 LEU A C 1
ATOM 572 O O . LEU A 1 75 ? -0.369 3.110 2.891 1.00 98.62 75 LEU A O 1
ATOM 576 N N . SER A 1 76 ? 1.625 2.341 3.530 1.00 98.44 76 SER A N 1
ATOM 577 C CA . SER A 1 76 ? 2.318 2.745 2.299 1.00 98.44 76 SER A CA 1
ATOM 578 C C . SER A 1 76 ? 3.061 1.557 1.714 1.00 98.44 76 SER A C 1
ATOM 580 O O . SER A 1 76 ? 3.850 0.923 2.419 1.00 98.44 76 SER A O 1
ATOM 582 N N . ALA A 1 77 ? 2.793 1.235 0.451 1.00 97.94 77 ALA A N 1
ATOM 583 C CA . ALA A 1 77 ? 3.332 0.052 -0.212 1.00 97.94 77 ALA A CA 1
ATOM 584 C C . ALA A 1 77 ? 4.393 0.414 -1.262 1.00 97.94 77 ALA A C 1
ATOM 586 O O . ALA A 1 77 ? 4.324 1.453 -1.918 1.00 97.94 77 ALA A O 1
ATOM 587 N N . GLN A 1 78 ? 5.393 -0.458 -1.391 1.00 97.31 78 GLN A N 1
ATOM 588 C CA . GLN A 1 78 ? 6.562 -0.283 -2.246 1.00 97.31 78 GLN A CA 1
ATOM 589 C C . GLN A 1 78 ? 6.415 -1.123 -3.516 1.00 97.31 78 GLN A C 1
ATOM 591 O O . GLN A 1 78 ? 6.278 -2.346 -3.434 1.00 97.31 78 GLN A O 1
ATOM 596 N N . GLY A 1 79 ? 6.513 -0.479 -4.680 1.00 95.25 79 GLY A N 1
ATOM 597 C CA . GLY A 1 79 ? 6.612 -1.160 -5.967 1.00 95.25 79 GLY A CA 1
ATOM 598 C C . GLY A 1 79 ? 7.802 -2.120 -5.989 1.00 95.25 79 GLY A C 1
ATOM 599 O O . GLY A 1 79 ? 8.849 -1.834 -5.412 1.00 95.25 79 GLY A O 1
ATOM 600 N N . ALA A 1 80 ? 7.633 -3.281 -6.621 1.00 94.19 80 ALA A N 1
ATOM 601 C CA . ALA A 1 80 ? 8.559 -4.405 -6.481 1.00 94.19 80 ALA A CA 1
ATOM 602 C C . ALA A 1 80 ? 9.828 -4.310 -7.347 1.00 94.19 80 ALA A C 1
ATOM 604 O O . ALA A 1 80 ? 10.744 -5.118 -7.176 1.00 94.19 80 ALA A O 1
ATOM 605 N N . LYS A 1 81 ? 9.884 -3.379 -8.306 1.00 92.88 81 LYS A N 1
ATOM 606 C CA . LYS A 1 81 ? 10.967 -3.294 -9.294 1.00 92.88 81 LYS A CA 1
ATOM 607 C C . LYS A 1 81 ? 11.750 -2.000 -9.128 1.00 92.88 81 LYS A C 1
ATOM 609 O O . LYS A 1 81 ? 11.151 -0.944 -8.977 1.00 92.88 81 LYS A O 1
ATOM 614 N N . GLN A 1 82 ? 13.071 -2.077 -9.207 1.00 92.31 82 GLN A N 1
ATOM 615 C CA . GLN A 1 82 ? 13.928 -0.896 -9.263 1.00 92.31 82 GLN A CA 1
ATOM 616 C C . GLN A 1 82 ? 13.968 -0.355 -10.695 1.00 92.31 82 GLN A C 1
ATOM 618 O O . GLN A 1 82 ? 13.994 -1.138 -11.648 1.00 92.31 82 GLN A O 1
ATOM 623 N N . VAL A 1 83 ? 13.958 0.966 -10.848 1.00 90.88 83 VAL A N 1
ATOM 624 C CA . VAL A 1 83 ? 14.117 1.619 -12.150 1.00 90.88 83 VAL A CA 1
ATOM 625 C C . VAL A 1 83 ? 15.547 1.364 -12.664 1.00 90.88 83 VAL A C 1
ATOM 627 O O . VAL A 1 83 ? 16.498 1.598 -11.918 1.00 90.88 83 VAL A O 1
ATOM 630 N N . PRO A 1 84 ? 15.734 0.859 -13.900 1.00 88.19 84 PRO A N 1
ATOM 631 C CA . PRO A 1 84 ? 17.065 0.629 -14.461 1.00 88.19 84 PRO A CA 1
ATOM 632 C C . PRO A 1 84 ? 17.876 1.922 -14.607 1.00 88.19 84 PRO A C 1
ATOM 634 O O . PRO A 1 84 ? 17.306 2.989 -14.811 1.00 88.19 84 PRO A O 1
ATOM 637 N N . LEU A 1 85 ? 19.208 1.802 -14.584 1.00 83.12 85 LEU A N 1
ATOM 638 C CA . LEU A 1 85 ? 20.177 2.866 -14.915 1.00 83.12 85 LEU A CA 1
ATOM 639 C C . LEU A 1 85 ? 20.156 4.123 -14.027 1.00 83.12 85 LEU A C 1
ATOM 641 O O . LEU A 1 85 ? 20.905 5.060 -14.295 1.00 83.12 85 LEU A O 1
ATOM 645 N N . LEU A 1 86 ? 19.346 4.148 -12.970 1.00 81.50 86 LEU A N 1
ATOM 646 C CA . LEU A 1 86 ? 19.407 5.182 -11.947 1.00 81.50 86 LEU A CA 1
ATOM 647 C C . LEU A 1 86 ? 20.276 4.697 -10.784 1.00 81.50 86 LEU A C 1
ATOM 649 O O . LEU A 1 86 ? 20.026 3.633 -10.219 1.00 81.50 86 LEU A O 1
ATOM 653 N N . ASP A 1 87 ? 21.270 5.504 -10.410 1.00 73.44 87 ASP A N 1
ATOM 654 C CA . ASP A 1 87 ? 22.069 5.299 -9.190 1.00 73.44 87 ASP A CA 1
ATOM 655 C C . ASP A 1 87 ? 21.247 5.572 -7.915 1.00 73.44 87 ASP A C 1
ATOM 657 O O . ASP A 1 87 ? 21.637 5.208 -6.804 1.00 73.44 87 ASP A O 1
ATOM 661 N N . GLU A 1 88 ? 20.094 6.223 -8.074 1.00 81.81 88 GLU A N 1
ATOM 662 C CA . GLU A 1 88 ? 19.156 6.536 -7.007 1.00 81.81 88 GLU A CA 1
ATOM 663 C C . GLU A 1 88 ? 18.243 5.347 -6.669 1.00 81.81 88 GLU A C 1
ATOM 665 O O . GLU A 1 88 ? 17.928 4.497 -7.505 1.00 81.81 88 GLU A O 1
ATOM 670 N N . ASP A 1 89 ? 17.763 5.313 -5.422 1.00 87.88 89 ASP A N 1
ATOM 671 C CA . ASP A 1 89 ? 16.800 4.316 -4.940 1.00 87.88 89 ASP A CA 1
ATOM 672 C C . ASP A 1 89 ? 15.387 4.614 -5.482 1.00 87.88 89 ASP A C 1
ATOM 674 O O . ASP A 1 89 ? 14.505 5.089 -4.761 1.00 87.88 89 ASP A O 1
ATOM 678 N N . ALA A 1 90 ? 15.200 4.381 -6.781 1.00 91.44 90 ALA A N 1
ATOM 679 C CA . ALA A 1 90 ? 13.998 4.685 -7.548 1.00 91.44 90 ALA A CA 1
ATOM 680 C C . ALA A 1 90 ? 13.239 3.404 -7.919 1.00 91.44 90 ALA A C 1
ATOM 682 O O . ALA A 1 90 ? 13.825 2.442 -8.422 1.00 91.44 90 ALA A O 1
ATOM 683 N N . TRP A 1 91 ? 11.918 3.387 -7.713 1.00 94.44 91 TRP A N 1
ATOM 684 C CA . TRP A 1 91 ? 11.115 2.171 -7.872 1.00 94.44 91 TRP A CA 1
ATOM 685 C C . TRP A 1 91 ? 9.918 2.333 -8.807 1.00 94.44 91 TRP A C 1
ATOM 687 O O . TRP A 1 91 ? 9.381 3.419 -9.023 1.00 94.44 91 TRP A O 1
ATOM 697 N N . MET A 1 92 ? 9.460 1.203 -9.335 1.00 94.56 92 MET A N 1
ATOM 698 C CA . MET A 1 92 ? 8.310 1.067 -10.216 1.00 94.56 92 MET A CA 1
ATOM 699 C C . MET A 1 92 ? 7.475 -0.168 -9.841 1.00 94.56 92 MET A C 1
ATOM 701 O O . MET A 1 92 ? 7.996 -1.146 -9.296 1.00 94.56 92 MET A O 1
ATOM 705 N N . TRP A 1 93 ? 6.165 -0.138 -10.107 1.00 95.38 93 TRP A N 1
ATOM 706 C CA . TRP A 1 93 ? 5.276 -1.271 -9.828 1.00 95.38 93 TRP A CA 1
ATOM 707 C C . TRP A 1 93 ? 5.357 -2.301 -10.951 1.00 95.38 93 TRP A C 1
ATOM 709 O O . TRP A 1 93 ? 5.395 -3.504 -10.698 1.00 95.38 93 TRP A O 1
ATOM 719 N N . TRP A 1 94 ? 5.479 -1.836 -12.191 1.00 94.62 94 TRP A N 1
ATOM 720 C CA . TRP A 1 94 ? 5.754 -2.662 -13.361 1.00 94.62 94 TRP A CA 1
ATOM 721 C C . TRP A 1 94 ? 6.919 -2.110 -14.169 1.00 94.62 94 TRP A C 1
ATOM 723 O O . TRP A 1 94 ? 7.322 -0.964 -14.008 1.00 94.62 94 TRP A O 1
ATOM 733 N N . THR A 1 95 ? 7.485 -2.952 -15.033 1.00 93.50 95 THR A N 1
ATOM 734 C CA . THR A 1 95 ? 8.572 -2.534 -15.915 1.00 93.50 95 THR A CA 1
ATOM 735 C C . THR A 1 95 ? 8.044 -1.521 -16.924 1.00 93.50 95 THR A C 1
ATOM 737 O O . THR A 1 95 ? 7.212 -1.873 -17.760 1.00 93.50 95 THR A O 1
ATOM 740 N N . SER A 1 96 ? 8.542 -0.288 -16.837 1.00 91.62 96 SER A N 1
ATOM 741 C CA . SER A 1 96 ? 8.242 0.788 -17.789 1.00 91.62 96 SER A CA 1
ATOM 742 C C . SER A 1 96 ? 9.395 1.075 -18.745 1.00 91.62 96 SER A C 1
ATOM 744 O O . SER A 1 96 ? 9.149 1.624 -19.809 1.00 91.62 96 SER A O 1
ATOM 746 N N . PHE A 1 97 ? 10.620 0.672 -18.405 1.00 91.38 97 PHE A N 1
ATOM 747 C CA . PHE A 1 97 ? 11.814 0.915 -19.213 1.00 91.38 97 PHE A CA 1
ATOM 748 C C . PHE A 1 97 ? 12.521 -0.387 -19.568 1.00 91.38 97 PHE A C 1
ATOM 750 O O . PHE A 1 97 ? 12.488 -1.347 -18.789 1.00 91.38 97 PHE A O 1
ATOM 757 N N . ASP A 1 98 ? 13.169 -0.418 -20.726 1.00 88.62 98 ASP A N 1
ATOM 758 C CA . ASP A 1 98 ? 14.128 -1.468 -21.046 1.00 88.62 98 ASP A CA 1
ATOM 759 C C . ASP A 1 98 ? 15.496 -1.222 -20.372 1.00 88.62 98 ASP A C 1
ATOM 761 O O . ASP A 1 98 ? 15.678 -0.299 -19.576 1.00 88.62 98 ASP A O 1
ATOM 765 N N . MET A 1 99 ? 16.476 -2.081 -20.665 1.00 86.31 99 MET A N 1
ATOM 766 C CA . MET A 1 99 ? 17.820 -1.987 -20.079 1.00 86.31 99 MET A CA 1
ATOM 767 C C . MET A 1 99 ? 18.636 -0.789 -20.585 1.00 86.31 99 MET A C 1
ATOM 769 O O . MET A 1 99 ? 19.691 -0.516 -20.017 1.00 86.31 99 MET A O 1
ATOM 773 N N . LEU A 1 100 ? 18.185 -0.114 -21.646 1.00 89.38 100 LEU A N 1
ATOM 77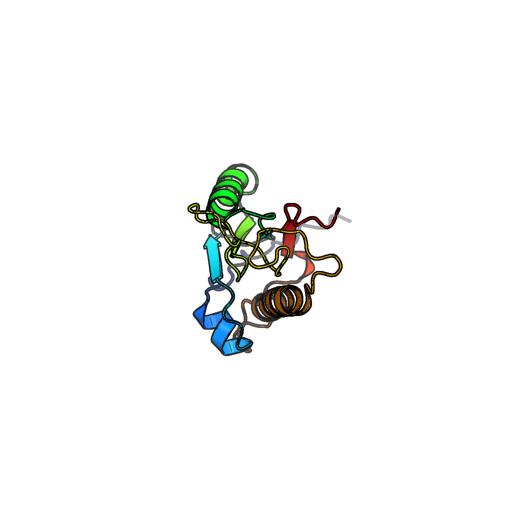4 C CA . LEU A 1 100 ? 18.782 1.108 -22.185 1.00 89.38 100 LEU A CA 1
ATOM 775 C C . LEU A 1 100 ? 18.088 2.368 -21.640 1.00 89.38 100 LEU A C 1
ATOM 777 O O . LEU A 1 100 ? 18.569 3.470 -21.885 1.00 89.38 100 LEU A O 1
ATOM 781 N N . GLY A 1 101 ? 17.005 2.208 -20.870 1.00 86.12 101 GLY A N 1
ATOM 782 C CA . GLY A 1 101 ? 16.212 3.312 -20.330 1.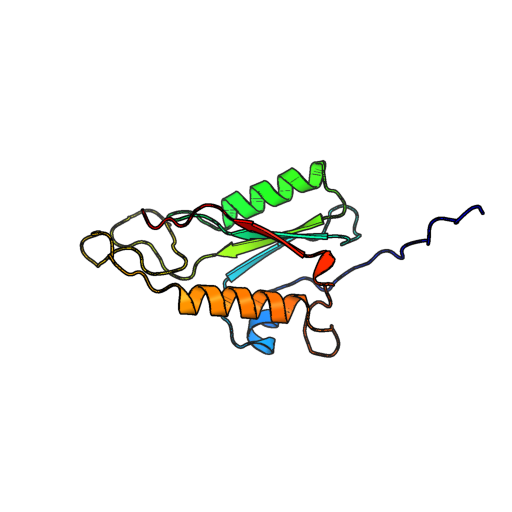00 86.12 101 GLY A CA 1
ATOM 783 C C . GLY A 1 101 ? 15.117 3.802 -21.280 1.00 86.12 101 GLY A C 1
ATOM 784 O O . GLY A 1 101 ? 14.473 4.808 -20.988 1.00 86.12 101 GLY A O 1
ATOM 785 N N . GLU A 1 102 ? 14.873 3.102 -22.390 1.00 89.00 102 GLU A N 1
ATOM 786 C CA . GLU A 1 102 ? 13.828 3.465 -23.347 1.00 89.00 102 GLU A CA 1
ATOM 787 C C . GLU A 1 102 ? 12.452 3.026 -22.837 1.00 89.00 102 GLU A C 1
ATOM 789 O O . GLU A 1 102 ? 12.298 1.956 -22.238 1.00 89.00 102 GLU A O 1
ATOM 794 N N . LEU A 1 103 ? 11.430 3.849 -23.081 1.00 90.25 103 LEU A N 1
ATOM 795 C CA . LEU A 1 103 ? 10.068 3.573 -22.634 1.00 90.25 103 LEU A CA 1
ATOM 796 C C . LEU A 1 103 ? 9.493 2.354 -23.369 1.00 90.25 103 LEU A C 1
ATOM 798 O O . LEU A 1 103 ? 9.436 2.302 -24.600 1.00 90.25 103 LEU A O 1
ATOM 802 N N . LEU A 1 104 ? 8.990 1.386 -22.608 1.00 90.94 104 LEU A N 1
ATOM 803 C CA . LEU A 1 104 ? 8.298 0.236 -23.168 1.00 90.94 104 LEU A CA 1
ATOM 804 C C . LEU A 1 104 ? 6.927 0.661 -23.710 1.00 90.94 104 LEU A C 1
ATOM 806 O O . LEU A 1 104 ? 6.122 1.227 -22.969 1.00 90.94 104 LEU A O 1
ATOM 810 N N . PRO A 1 105 ? 6.582 0.312 -24.963 1.00 88.94 105 PRO A N 1
ATOM 811 C CA . PRO A 1 105 ? 5.324 0.737 -25.564 1.00 88.94 105 PRO A CA 1
ATOM 812 C C . PRO A 1 105 ? 4.110 0.078 -24.909 1.00 88.94 105 PRO A C 1
ATOM 814 O O . PRO A 1 105 ? 3.051 0.690 -24.862 1.00 88.94 105 PRO A O 1
ATOM 817 N N . ASN A 1 106 ? 4.235 -1.153 -24.401 1.00 90.12 106 ASN A N 1
ATOM 818 C CA . ASN A 1 106 ? 3.155 -1.923 -23.775 1.00 90.12 106 ASN A CA 1
ATOM 819 C C . ASN A 1 106 ? 3.616 -2.497 -22.423 1.00 90.12 106 ASN A C 1
ATOM 821 O O . ASN A 1 106 ? 3.914 -3.692 -22.340 1.00 90.12 106 ASN A O 1
ATOM 825 N N . PRO A 1 107 ? 3.717 -1.665 -21.370 1.00 91.69 107 PRO A N 1
ATOM 826 C CA . PRO A 1 107 ? 4.077 -2.151 -20.046 1.00 91.69 107 PRO A CA 1
ATOM 827 C C . PRO A 1 107 ? 3.000 -3.105 -19.508 1.00 91.69 107 PRO A C 1
ATOM 829 O O . PRO A 1 107 ? 1.809 -2.925 -19.769 1.00 91.69 107 PRO A O 1
ATOM 832 N N . ASN A 1 108 ? 3.412 -4.126 -18.751 1.00 92.19 108 ASN A N 1
ATOM 833 C CA . ASN A 1 108 ? 2.507 -5.131 -18.189 1.00 92.19 108 ASN A CA 1
ATOM 834 C C . ASN A 1 108 ? 2.340 -4.944 -16.666 1.00 92.19 108 ASN A C 1
ATOM 836 O O . ASN A 1 108 ? 3.230 -5.351 -15.913 1.00 92.19 108 ASN A O 1
ATOM 840 N N . PRO A 1 109 ? 1.199 -4.404 -16.194 1.00 94.06 109 PRO A N 1
ATOM 841 C CA . PRO A 1 109 ? 0.945 -4.170 -14.773 1.00 94.06 109 PRO A CA 1
ATOM 842 C C . PRO A 1 109 ? 0.414 -5.396 -14.012 1.00 94.06 109 PRO A C 1
ATOM 844 O O . PRO A 1 109 ? 0.144 -5.288 -12.819 1.00 94.06 109 PRO A O 1
ATOM 847 N N . THR A 1 110 ? 0.248 -6.558 -14.658 1.00 95.62 110 THR A N 1
ATOM 848 C CA . THR A 1 110 ? -0.480 -7.712 -14.089 1.00 95.62 110 THR A CA 1
ATOM 849 C C . THR A 1 110 ? 0.013 -8.108 -12.697 1.00 95.62 110 THR A C 1
ATOM 851 O O . THR A 1 110 ? -0.800 -8.251 -11.790 1.00 95.62 110 THR A O 1
ATOM 854 N N . LEU A 1 111 ? 1.330 -8.240 -12.506 1.00 95.62 111 LEU A N 1
ATOM 855 C CA . LEU A 1 111 ? 1.895 -8.644 -11.212 1.00 95.62 111 LEU A CA 1
ATOM 856 C C . LEU A 1 111 ? 1.652 -7.592 -10.120 1.00 95.62 111 LEU A C 1
ATOM 858 O O . LEU A 1 111 ? 1.303 -7.945 -9.002 1.00 95.62 111 LEU A O 1
ATOM 862 N N . ALA A 1 112 ? 1.763 -6.304 -10.452 1.00 95.12 112 ALA A N 1
ATOM 863 C CA . ALA A 1 112 ? 1.484 -5.227 -9.506 1.00 95.12 112 ALA A CA 1
ATOM 864 C C . ALA A 1 112 ? 0.017 -5.227 -9.061 1.00 95.12 112 ALA A C 1
ATOM 866 O O . ALA A 1 112 ? -0.277 -5.084 -7.877 1.00 95.12 112 ALA A O 1
ATOM 867 N N . ILE A 1 113 ? -0.905 -5.427 -10.006 1.00 95.88 113 ILE A N 1
ATOM 868 C CA . ILE A 1 113 ? -2.338 -5.527 -9.711 1.00 95.88 113 ILE A CA 1
ATOM 869 C C . ILE A 1 113 ? -2.619 -6.759 -8.844 1.00 95.88 113 ILE A C 1
ATOM 871 O O . ILE A 1 113 ? -3.402 -6.663 -7.904 1.00 95.88 113 ILE A O 1
ATOM 875 N N . GLN A 1 114 ? -1.966 -7.893 -9.118 1.00 97.69 114 GLN A N 1
ATOM 876 C CA . GLN A 1 114 ? -2.078 -9.100 -8.294 1.00 97.69 114 GLN A CA 1
ATOM 877 C C . GLN A 1 114 ? -1.578 -8.866 -6.863 1.00 97.69 114 GLN A C 1
ATOM 879 O O . GLN A 1 114 ? -2.261 -9.262 -5.922 1.00 97.69 114 GLN A O 1
ATOM 884 N N . ASP A 1 115 ? -0.447 -8.181 -6.683 1.00 97.12 115 ASP A N 1
ATOM 885 C CA . ASP A 1 115 ? 0.077 -7.842 -5.355 1.00 97.12 115 ASP A CA 1
ATOM 886 C C . ASP A 1 115 ? -0.846 -6.877 -4.592 1.00 97.12 115 ASP A C 1
ATOM 888 O O . ASP A 1 115 ? -1.102 -7.074 -3.403 1.00 97.12 115 ASP A O 1
ATOM 892 N N . ILE A 1 116 ? -1.399 -5.861 -5.265 1.00 97.00 116 ILE A N 1
ATOM 893 C CA . ILE A 1 116 ? -2.368 -4.935 -4.654 1.00 97.00 116 ILE A CA 1
ATOM 894 C C . ILE A 1 116 ? -3.662 -5.676 -4.293 1.00 97.00 116 ILE A C 1
ATOM 896 O O . ILE A 1 116 ? -4.207 -5.472 -3.209 1.00 97.00 116 ILE A O 1
ATOM 900 N N . HIS A 1 117 ? -4.140 -6.568 -5.161 1.00 98.06 117 HIS A N 1
ATOM 901 C CA . HIS A 1 117 ? -5.307 -7.400 -4.879 1.00 98.06 117 HIS A CA 1
ATOM 902 C C . HIS A 1 117 ? -5.066 -8.313 -3.671 1.00 98.06 117 HIS A C 1
ATOM 904 O O . HIS A 1 117 ? -5.902 -8.366 -2.773 1.00 98.06 117 HIS A O 1
ATOM 910 N N . ALA A 1 118 ? -3.908 -8.974 -3.606 1.00 98.50 118 ALA A N 1
ATOM 911 C C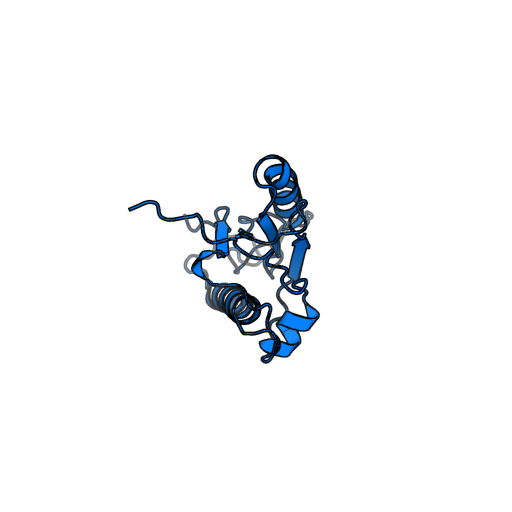A . ALA A 1 118 ? -3.510 -9.803 -2.471 1.00 98.50 118 ALA A CA 1
ATOM 912 C C . ALA A 1 118 ? -3.438 -8.993 -1.166 1.00 98.50 118 ALA A C 1
ATOM 914 O O . ALA A 1 118 ? -3.899 -9.448 -0.118 1.00 98.50 118 ALA A O 1
ATOM 915 N N . LEU A 1 119 ? -2.919 -7.763 -1.221 1.00 98.50 119 LEU A N 1
ATOM 916 C CA . LEU A 1 119 ? -2.930 -6.862 -0.073 1.00 98.50 119 LEU A CA 1
ATOM 917 C C . LEU A 1 119 ? -4.361 -6.564 0.398 1.00 98.50 119 LEU A C 1
ATOM 919 O O . LEU A 1 119 ? -4.637 -6.661 1.591 1.00 98.50 119 LEU A O 1
ATOM 923 N N . LEU A 1 120 ? -5.276 -6.237 -0.517 1.00 98.50 120 LEU A N 1
ATOM 924 C CA . LEU A 1 120 ? -6.676 -5.958 -0.179 1.00 98.50 120 LEU A CA 1
ATOM 925 C C . LEU A 1 120 ? -7.400 -7.194 0.367 1.00 98.50 120 LEU A C 1
ATOM 927 O O . LEU A 1 120 ? -8.138 -7.082 1.347 1.00 98.50 120 LEU A O 1
ATOM 931 N N . GLU A 1 121 ? -7.156 -8.369 -0.212 1.00 98.50 121 GLU A N 1
ATOM 932 C CA . GLU A 1 121 ? -7.673 -9.647 0.285 1.00 98.50 121 GLU A CA 1
ATOM 933 C C . GLU A 1 121 ? -7.207 -9.902 1.723 1.00 98.50 121 GLU A C 1
ATOM 935 O O . GLU A 1 121 ? -8.023 -10.169 2.601 1.00 98.50 121 GLU A O 1
ATOM 940 N N . TYR A 1 122 ? -5.912 -9.737 2.001 1.00 98.62 122 TYR A N 1
ATOM 941 C CA . TYR A 1 122 ? -5.363 -9.879 3.350 1.00 98.62 122 TYR A CA 1
ATOM 942 C C . TYR A 1 122 ? -5.962 -8.871 4.342 1.00 98.62 122 TYR A C 1
ATOM 944 O O . TYR A 1 122 ? -6.346 -9.245 5.453 1.00 98.62 122 TYR A O 1
ATOM 952 N N . LEU A 1 123 ? -6.061 -7.598 3.955 1.00 98.44 123 LEU A N 1
ATOM 953 C CA . LEU A 1 123 ? -6.572 -6.548 4.835 1.00 98.44 123 LEU A CA 1
ATOM 954 C C . LEU A 1 123 ? -8.050 -6.761 5.188 1.00 98.44 123 LEU A C 1
ATOM 956 O O . LEU A 1 123 ? -8.445 -6.492 6.323 1.00 98.44 123 LEU A O 1
ATOM 960 N N . THR A 1 124 ? -8.852 -7.245 4.238 1.00 97.94 124 THR A N 1
ATOM 961 C CA . THR A 1 124 ? -10.310 -7.378 4.390 1.00 97.94 124 THR A CA 1
ATOM 962 C C . THR A 1 124 ? -10.774 -8.759 4.852 1.00 97.94 124 THR A C 1
ATOM 964 O O . THR A 1 124 ? -11.873 -8.876 5.396 1.00 97.94 124 THR A O 1
ATOM 967 N N . ALA A 1 125 ? -9.948 -9.800 4.702 1.00 97.75 125 ALA A N 1
ATOM 968 C CA . ALA A 1 125 ? -10.219 -11.117 5.271 1.00 97.75 125 ALA A CA 1
ATOM 969 C C . ALA A 1 125 ? -10.368 -11.033 6.797 1.00 97.75 125 ALA A C 1
ATOM 971 O O . ALA A 1 125 ? -9.705 -10.228 7.454 1.00 97.75 125 ALA A O 1
ATOM 972 N N . SER A 1 126 ? -11.234 -11.869 7.374 1.00 96.38 126 SER A N 1
ATOM 973 C CA . SER A 1 126 ? -11.465 -11.879 8.821 1.00 96.38 126 SER A CA 1
ATOM 974 C C . SER A 1 126 ? -10.197 -12.260 9.591 1.00 96.38 126 SER A C 1
ATOM 976 O O . SER A 1 126 ? -9.304 -12.932 9.072 1.00 96.38 126 SER A O 1
ATOM 978 N N . VAL A 1 127 ? -10.130 -11.856 10.860 1.00 94.94 127 VAL A N 1
ATOM 979 C CA . VAL A 1 127 ? -9.000 -12.200 11.739 1.00 94.94 127 VAL A CA 1
ATOM 980 C C . VAL A 1 127 ? -8.878 -13.719 11.917 1.00 94.94 127 VAL A C 1
ATOM 982 O O . VAL A 1 127 ? -7.769 -14.250 11.884 1.00 94.94 127 VAL A O 1
ATOM 985 N N . ASP A 1 128 ? -10.007 -14.427 12.010 1.00 94.94 128 ASP A N 1
ATOM 986 C CA . ASP A 1 128 ? -10.050 -15.895 12.116 1.00 94.94 128 ASP A CA 1
ATOM 987 C C . ASP A 1 128 ? -9.499 -16.598 10.865 1.00 94.94 128 ASP A C 1
ATOM 989 O O . ASP A 1 128 ? -8.948 -17.694 10.951 1.00 94.94 128 ASP A O 1
ATOM 993 N N . ASP A 1 129 ? -9.595 -15.944 9.705 1.00 95.38 129 ASP A N 1
ATOM 994 C CA . ASP A 1 129 ? -9.054 -16.409 8.426 1.00 95.38 129 ASP A CA 1
ATOM 995 C C . ASP A 1 129 ? -7.630 -15.862 8.153 1.00 95.38 129 ASP A C 1
ATOM 997 O O . ASP A 1 129 ? -7.102 -15.916 7.037 1.00 95.38 129 ASP A O 1
ATOM 1001 N N . GLY A 1 130 ? -6.983 -15.321 9.193 1.00 94.56 130 GLY A N 1
ATOM 1002 C CA . GLY A 1 130 ? -5.608 -14.824 9.156 1.00 94.56 130 GLY A CA 1
ATOM 1003 C C . GLY A 1 130 ? -5.429 -13.450 8.503 1.00 94.56 130 GLY A C 1
ATOM 1004 O O . GLY A 1 130 ? -4.293 -13.099 8.173 1.00 94.56 130 GLY A O 1
ATOM 1005 N N . GLY A 1 131 ? -6.514 -12.698 8.299 1.00 96.69 131 GLY A N 1
ATOM 1006 C CA . GLY A 1 131 ? -6.508 -11.323 7.793 1.00 96.69 131 GLY A CA 1
ATOM 1007 C C . GLY A 1 131 ? -6.540 -10.251 8.887 1.00 96.69 131 GLY A C 1
ATOM 1008 O O . GLY A 1 131 ? -6.300 -10.524 10.066 1.00 96.69 131 GLY A O 1
ATOM 1009 N N . CYS A 1 132 ? -6.830 -9.008 8.493 1.00 97.00 132 CYS A N 1
ATOM 1010 C CA . CYS A 1 132 ? -6.942 -7.865 9.414 1.00 97.00 132 CYS A CA 1
ATOM 1011 C C . CYS A 1 132 ? -8.391 -7.479 9.753 1.00 97.00 132 CYS A C 1
ATOM 1013 O O . CYS A 1 132 ? -8.607 -6.714 10.686 1.00 97.00 132 CYS A O 1
ATOM 1015 N N . GLY A 1 133 ? -9.384 -7.997 9.034 1.00 96.62 133 GLY A N 1
ATOM 1016 C CA . GLY A 1 133 ? -10.804 -7.764 9.300 1.00 96.62 133 GLY A CA 1
ATOM 1017 C C . GLY A 1 133 ? -11.319 -6.377 8.913 1.00 96.62 133 GLY A C 1
ATOM 1018 O O . GLY A 1 133 ? -12.421 -6.017 9.331 1.00 96.62 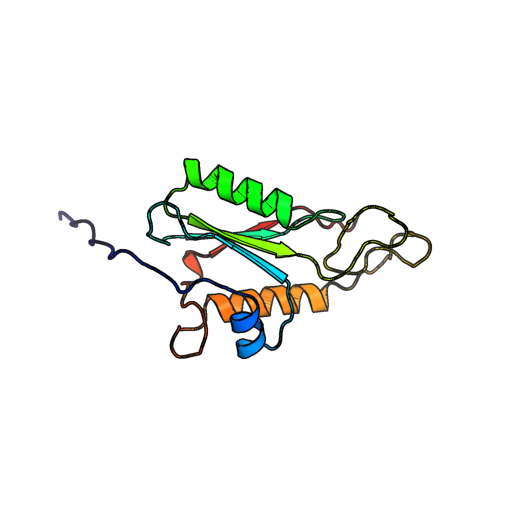133 GLY A O 1
ATOM 1019 N N . TRP A 1 134 ? -10.567 -5.593 8.132 1.00 96.94 134 TRP A N 1
ATOM 1020 C CA . TRP A 1 134 ? -11.032 -4.286 7.672 1.00 96.94 134 TRP A CA 1
ATOM 1021 C C . TRP A 1 134 ? -12.296 -4.430 6.826 1.00 96.94 134 TRP A C 1
ATOM 1023 O O . TRP A 1 134 ? -12.339 -5.178 5.852 1.00 96.94 134 TRP A O 1
ATOM 1033 N N . ASN A 1 135 ? -13.324 -3.644 7.137 1.00 95.94 135 ASN A N 1
ATOM 1034 C CA . ASN A 1 135 ? -14.433 -3.492 6.204 1.00 95.94 135 ASN A CA 1
ATOM 1035 C C . ASN A 1 135 ? -13.964 -2.668 4.994 1.00 95.94 135 ASN A C 1
ATOM 1037 O O . ASN A 1 135 ? -13.458 -1.558 5.170 1.00 95.94 135 ASN A O 1
ATOM 1041 N N . ALA A 1 136 ? -14.183 -3.185 3.782 1.00 96.19 136 ALA A N 1
ATOM 1042 C CA . ALA A 1 136 ? -13.780 -2.539 2.534 1.00 96.19 136 ALA A CA 1
ATOM 1043 C C . ALA A 1 136 ? -14.289 -1.090 2.390 1.00 96.19 136 ALA A C 1
ATOM 1045 O O . ALA A 1 136 ? -13.599 -0.268 1.796 1.00 96.19 136 ALA A O 1
ATOM 1046 N N . SER A 1 137 ? -15.441 -0.734 2.978 1.00 96.94 137 SER A N 1
ATOM 1047 C CA . SER A 1 137 ? -15.974 0.638 2.938 1.00 96.94 137 SER A CA 1
ATOM 1048 C C . SER A 1 137 ? -15.152 1.660 3.734 1.00 96.94 137 SER A C 1
ATOM 1050 O O . SER A 1 137 ? -15.394 2.856 3.599 1.00 96.94 137 SER A O 1
ATOM 1052 N N . HIS A 1 138 ? -14.231 1.204 4.587 1.00 97.25 138 HIS A N 1
ATOM 1053 C CA . HIS A 1 138 ? -13.320 2.053 5.363 1.00 97.25 138 HIS A CA 1
ATOM 1054 C C . HIS A 1 138 ? -11.878 2.008 4.837 1.00 97.25 138 HIS A C 1
ATOM 1056 O O . HIS A 1 138 ? -10.982 2.561 5.472 1.00 97.25 138 HIS A O 1
ATOM 1062 N N . VAL A 1 139 ? -11.632 1.322 3.715 1.00 97.88 139 VAL A N 1
ATOM 1063 C CA . VAL A 1 139 ? -10.316 1.257 3.074 1.00 97.88 139 VAL A CA 1
ATOM 1064 C C . VAL A 1 139 ? -10.305 2.223 1.895 1.00 97.88 139 VAL A C 1
ATOM 1066 O O . VAL A 1 139 ? -11.087 2.095 0.956 1.00 97.88 139 VAL A O 1
ATOM 1069 N N . HIS A 1 140 ? -9.401 3.194 1.940 1.00 98.00 140 HIS A N 1
ATOM 1070 C CA . HIS A 1 140 ? -9.241 4.226 0.925 1.00 98.00 140 HIS A CA 1
ATOM 1071 C C . HIS A 1 140 ? -7.865 4.099 0.283 1.00 98.00 140 HIS A C 1
ATOM 1073 O O . HIS A 1 140 ? -6.876 3.888 0.979 1.00 98.00 140 HIS A O 1
ATOM 1079 N N . ILE A 1 141 ? -7.790 4.244 -1.037 1.00 97.38 141 ILE A N 1
ATOM 1080 C CA . ILE A 1 141 ? -6.532 4.176 -1.783 1.00 97.38 141 ILE A CA 1
ATOM 1081 C C . ILE A 1 141 ? -6.268 5.543 -2.402 1.00 97.38 141 ILE A C 1
ATOM 1083 O O . ILE A 1 141 ? -7.132 6.094 -3.085 1.00 97.38 141 ILE A O 1
ATOM 1087 N N . PHE A 1 142 ? -5.067 6.070 -2.187 1.00 95.44 142 PHE A N 1
ATOM 1088 C CA . PHE A 1 142 ? -4.563 7.255 -2.864 1.00 95.44 142 PHE A CA 1
ATOM 1089 C C . PHE A 1 142 ? -3.236 6.912 -3.543 1.00 95.44 142 PHE A C 1
ATOM 1091 O O . PHE A 1 142 ? -2.290 6.454 -2.902 1.00 95.44 142 PHE A O 1
ATOM 1098 N N . GLY A 1 143 ? -3.186 7.097 -4.860 1.00 89.19 143 GLY A N 1
ATOM 1099 C CA . GLY A 1 143 ? -2.035 6.744 -5.683 1.00 89.19 143 GLY A CA 1
ATOM 1100 C C . GLY A 1 143 ? -1.458 7.957 -6.393 1.00 89.19 143 GLY A C 1
ATOM 1101 O O . GLY A 1 143 ? -2.201 8.766 -6.948 1.00 89.19 143 GLY A O 1
ATOM 1102 N N . GLY A 1 144 ? -0.131 8.061 -6.383 1.00 80.94 144 GLY A N 1
ATOM 1103 C CA . GLY A 1 144 ? 0.603 8.872 -7.344 1.00 80.94 144 GLY A CA 1
ATOM 1104 C C . GLY A 1 144 ? 0.630 8.197 -8.714 1.00 80.94 144 GLY A C 1
ATOM 1105 O O . GLY A 1 144 ? 0.430 6.990 -8.840 1.00 80.94 144 GLY A O 1
ATOM 1106 N N . ASP A 1 145 ? 0.887 8.987 -9.746 1.00 82.69 145 ASP A N 1
ATOM 1107 C CA . ASP A 1 145 ? 0.891 8.496 -11.114 1.00 82.69 145 ASP A CA 1
ATOM 1108 C C . ASP A 1 145 ? 2.105 7.592 -11.392 1.00 82.69 145 ASP A C 1
ATOM 1110 O O . ASP A 1 145 ? 3.258 7.938 -11.116 1.00 82.69 145 ASP A O 1
ATOM 1114 N N . GLN A 1 146 ? 1.846 6.419 -11.957 1.00 77.38 146 GLN A N 1
ATOM 1115 C CA . GLN A 1 146 ? 2.858 5.602 -12.610 1.00 77.38 146 GLN A CA 1
ATOM 1116 C C . GLN A 1 146 ? 2.505 5.582 -14.089 1.00 77.38 146 GLN A C 1
ATOM 1118 O O . GLN A 1 146 ? 1.879 4.649 -14.589 1.00 77.38 146 GLN A O 1
ATOM 1123 N N . THR A 1 147 ? 2.813 6.688 -14.757 1.00 56.16 147 THR A N 1
ATOM 1124 C CA . THR A 1 147 ? 2.239 6.982 -16.061 1.00 56.16 147 THR A CA 1
ATOM 1125 C C . THR A 1 147 ? 2.679 5.987 -17.125 1.00 56.16 147 THR A C 1
ATOM 1127 O O . THR A 1 147 ? 3.817 5.512 -17.161 1.00 56.16 147 THR A O 1
ATOM 1130 N N . ARG A 1 148 ? 1.750 5.756 -18.049 1.00 47.03 148 ARG A N 1
ATOM 1131 C CA . ARG A 1 148 ? 2.009 5.567 -19.473 1.00 47.03 148 ARG A CA 1
ATOM 1132 C C . ARG A 1 148 ? 1.571 6.886 -20.125 1.00 47.03 148 ARG A C 1
ATOM 1134 O O . ARG A 1 148 ? 0.392 7.216 -20.012 1.00 47.03 148 ARG A O 1
ATOM 1141 N N . LEU A 1 149 ? 2.487 7.645 -20.724 1.00 35.09 149 LEU A N 1
ATOM 1142 C CA . LEU A 1 149 ? 2.143 8.664 -21.726 1.00 35.09 149 LEU A CA 1
ATOM 1143 C C . LEU A 1 149 ? 2.527 8.112 -23.094 1.00 35.09 149 LEU A C 1
ATOM 1145 O O . LEU A 1 149 ? 3.654 7.579 -23.194 1.00 35.09 149 LEU A O 1
#

Secondary structure (DSSP, 8-state):
---PPP-----------HHHHHHHH----EEEEE--TTS---EEEEEE--TT--HHHHHHHHHHHTTT-TTEEEEEEE-SEEPTT-SS--EESS--B-TTSPBPSS---HHHHHHHHHHHHHHHS-GGGTS----GGGEEEEE------

InterPro domains:
  IPR029058 Alpha/Beta hydrolase fold [G3DSA:3.40.50.1820] (13-146)
  IPR029058 Alpha/Beta hydrolase fold [SSF53474] (36-142)

Sequence (149 aa):
MNVEPLEKEPRSYPEANANGLRKKTGSTLKFKYAKAPSGVDSNLLILLHGLGGRAEPFFELGCMLQQTLPQTAILSAQGAKQVPLLDEDAWMWWTSFDMLGELLPNPNPTLAIQDIHALLEYLTASVDDGGCGWNASHVHIFGGDQTRL

Radius of gyration: 17.45 Å; chains: 1; bounding box: 60×32×46 Å

Foldseek 3Di:
DDDDPPPDPQDAWPWDDQVLLCVQQVDNWDKDKDAQQVNGQQAEEEEAEAFQDAQVVVQVVVVVCSVVVRNYMYMTTGQDAAQAPDPDRGHDNWDQADNVRDGDLDIDNVVSVSNVVSLVCQQCDDVVSSHGNDDPVRYHYDYDHHDDD

Organism: NCBI:txid1821823